Protein AF-A0A2D4S3I6-F1 (afdb_monomer_lite)

Radius of gyration: 24.79 Å; chains: 1; bounding box: 48×35×71 Å

Structure (mmCIF, N/CA/C/O backbone):
data_AF-A0A2D4S3I6-F1
#
_entry.id   AF-A0A2D4S3I6-F1
#
loop_
_atom_site.group_PDB
_atom_site.id
_atom_site.type_symbol
_atom_site.label_atom_id
_atom_site.label_alt_id
_atom_site.label_comp_id
_atom_site.label_asym_id
_atom_site.label_entity_id
_atom_site.label_seq_id
_atom_site.pdbx_PDB_ins_code
_atom_site.Cartn_x
_atom_site.Cartn_y
_atom_site.Cartn_z
_atom_site.occupancy
_atom_site.B_iso_or_equiv
_atom_site.auth_seq_id
_atom_site.auth_comp_id
_atom_site.auth_asym_id
_atom_site.auth_atom_id
_atom_site.pdbx_PDB_model_num
ATOM 1 N N . ALA A 1 1 ? -24.186 20.552 -1.438 1.00 76.75 1 ALA A N 1
ATOM 2 C CA . ALA A 1 1 ? -22.934 20.770 -2.197 1.00 76.75 1 ALA A CA 1
ATOM 3 C C . ALA A 1 1 ? -22.170 19.449 -2.256 1.00 76.75 1 ALA A C 1
ATOM 5 O O . ALA A 1 1 ? -22.309 18.673 -1.321 1.00 76.75 1 ALA A O 1
ATOM 6 N N . LYS A 1 2 ? -21.424 19.166 -3.331 1.00 90.38 2 LYS A N 1
ATOM 7 C CA . LYS A 1 2 ? -20.573 17.964 -3.426 1.00 90.38 2 LYS A CA 1
ATOM 8 C C . LYS A 1 2 ? -19.279 18.189 -2.636 1.00 90.38 2 LYS A C 1
ATOM 10 O O . LYS A 1 2 ? -18.708 19.272 -2.751 1.00 90.38 2 LYS A O 1
ATOM 15 N N . LEU A 1 3 ? -18.839 17.205 -1.850 1.00 96.69 3 LEU A N 1
ATOM 16 C CA . LEU A 1 3 ? -17.644 17.317 -1.003 1.00 96.69 3 LEU A CA 1
ATOM 17 C C . LEU A 1 3 ? -16.430 16.608 -1.616 1.00 96.69 3 LEU A C 1
ATOM 19 O O . LEU A 1 3 ? -16.566 15.595 -2.299 1.00 96.69 3 LEU A O 1
ATOM 23 N N . VAL A 1 4 ? -15.238 17.123 -1.327 1.00 97.81 4 VAL A N 1
ATOM 24 C CA . VAL A 1 4 ? -13.965 16.421 -1.538 1.00 97.81 4 VAL A CA 1
ATOM 25 C C . VAL A 1 4 ? -13.431 16.041 -0.163 1.00 97.81 4 VAL A C 1
ATOM 27 O O . VAL A 1 4 ? -13.363 16.902 0.714 1.00 97.81 4 VAL A O 1
ATOM 30 N N . TYR A 1 5 ? -13.066 14.775 0.035 1.00 98.38 5 TYR A N 1
ATOM 31 C CA . TYR A 1 5 ? -12.600 14.275 1.326 1.00 98.38 5 TYR A CA 1
ATOM 32 C C . TYR A 1 5 ? -11.173 13.729 1.239 1.00 98.38 5 TYR A C 1
ATOM 34 O O . TYR A 1 5 ? -10.866 12.839 0.439 1.00 98.38 5 TYR A O 1
ATOM 42 N N . ASN A 1 6 ? -10.302 14.256 2.101 1.00 98.31 6 ASN A N 1
ATOM 43 C CA . ASN A 1 6 ? -8.964 13.724 2.314 1.00 98.31 6 ASN A CA 1
ATOM 44 C C . ASN A 1 6 ? -9.027 12.546 3.295 1.00 98.31 6 ASN A C 1
ATOM 46 O O . ASN A 1 6 ? -9.176 12.741 4.502 1.00 98.31 6 ASN A O 1
ATOM 50 N N . ASN A 1 7 ? -8.847 11.333 2.779 1.00 98.12 7 ASN A N 1
ATOM 51 C CA . ASN A 1 7 ? -8.620 10.126 3.567 1.00 98.12 7 ASN A CA 1
ATOM 52 C C . ASN A 1 7 ? -7.174 10.177 4.098 1.00 98.12 7 ASN A C 1
ATOM 54 O O . ASN A 1 7 ? -6.268 9.552 3.551 1.00 98.12 7 ASN A O 1
ATOM 58 N N . SER A 1 8 ? -6.953 11.006 5.118 1.00 97.69 8 SER A N 1
ATOM 59 C CA . SER A 1 8 ? -5.613 11.421 5.531 1.00 97.69 8 SER A CA 1
ATOM 60 C C . SER A 1 8 ? -4.739 10.240 5.978 1.00 97.69 8 SER A C 1
ATOM 62 O O . SER A 1 8 ? -5.168 9.465 6.839 1.00 97.69 8 SER A O 1
ATOM 64 N N . PRO A 1 9 ? -3.487 10.128 5.489 1.00 96.62 9 PRO A N 1
ATOM 65 C CA . PRO A 1 9 ? -2.534 9.142 5.998 1.00 96.62 9 PRO A CA 1
ATOM 66 C C . PRO A 1 9 ? -2.051 9.471 7.422 1.00 96.62 9 PRO A C 1
ATOM 68 O O . PRO A 1 9 ? -1.456 8.626 8.077 1.00 96.62 9 PRO A O 1
ATOM 71 N N . SER A 1 10 ? -2.320 10.682 7.929 1.00 96.69 10 SER A N 1
ATOM 72 C CA . SER A 1 10 ? -2.009 11.067 9.314 1.00 96.69 10 SER A CA 1
ATOM 73 C C . SER A 1 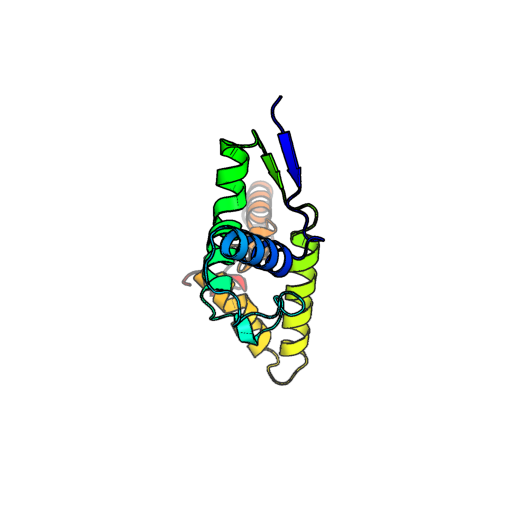10 ? -3.023 10.534 10.332 1.00 96.69 10 SER A C 1
ATOM 75 O O . SER A 1 10 ? -2.801 10.664 11.534 1.00 96.69 10 SER A O 1
ATOM 77 N N . PHE A 1 11 ? -4.141 9.956 9.884 1.00 97.75 11 PHE A N 1
ATOM 78 C CA . PHE A 1 11 ? -5.060 9.260 10.777 1.00 97.75 11 PHE A CA 1
ATOM 79 C C . PHE A 1 11 ? -4.553 7.849 11.062 1.00 97.75 11 PHE A C 1
ATOM 81 O O . PHE A 1 11 ? -4.186 7.112 10.150 1.00 97.75 11 PHE A O 1
ATOM 88 N N . ASN A 1 12 ? -4.607 7.432 12.328 1.00 97.44 12 ASN A N 1
ATOM 89 C CA . ASN A 1 12 ? -4.475 6.018 12.662 1.00 97.44 12 ASN A CA 1
ATOM 90 C C . ASN A 1 12 ? -5.804 5.312 12.346 1.00 97.44 12 ASN A C 1
ATOM 92 O O . ASN A 1 12 ? -6.713 5.299 13.177 1.00 97.44 12 ASN A O 1
ATOM 96 N N . TRP A 1 13 ? -5.944 4.795 11.125 1.00 98.19 13 TRP A N 1
ATOM 97 C CA . TRP A 1 13 ? -7.186 4.190 10.633 1.00 98.19 13 TRP A CA 1
ATOM 98 C C . TRP A 1 13 ? -7.637 3.008 11.493 1.00 98.19 13 TRP A C 1
ATOM 100 O O . TRP A 1 13 ? -8.769 3.011 11.972 1.00 98.19 13 TRP A O 1
ATOM 110 N N . THR A 1 14 ? -6.744 2.056 11.770 1.00 97.94 14 THR A N 1
ATOM 111 C CA . THR A 1 14 ? -7.046 0.877 12.593 1.00 97.94 14 THR A CA 1
ATOM 112 C C . THR A 1 14 ? -7.550 1.270 13.978 1.00 97.94 14 THR A C 1
ATOM 114 O O . THR A 1 14 ? -8.628 0.837 14.381 1.00 97.94 14 THR A O 1
ATOM 117 N N . LEU A 1 15 ? -6.835 2.144 14.694 1.00 98.19 15 LEU A N 1
ATOM 118 C CA . LEU A 1 15 ? -7.249 2.566 16.034 1.00 98.19 15 LEU A CA 1
ATOM 119 C C . LEU A 1 15 ? -8.595 3.295 16.012 1.00 98.19 15 LEU A C 1
ATOM 121 O O . LEU A 1 15 ? -9.463 2.986 16.825 1.00 98.19 15 LEU A O 1
ATOM 125 N N . ASN A 1 16 ? -8.784 4.234 15.079 1.00 98.19 16 ASN A N 1
ATOM 126 C CA . ASN A 1 16 ? -10.029 4.996 14.978 1.00 98.19 16 ASN A CA 1
ATOM 127 C C . ASN A 1 16 ? -11.230 4.078 14.710 1.00 98.19 16 ASN A C 1
ATOM 129 O O . ASN A 1 16 ? -12.258 4.210 15.370 1.00 98.19 16 ASN A O 1
ATOM 133 N N . PHE A 1 17 ? -11.112 3.135 13.774 1.00 98.50 17 PHE A N 1
ATOM 134 C CA . PHE A 1 17 ? -12.216 2.237 13.431 1.00 98.50 17 PHE A CA 1
ATOM 135 C C . PHE A 1 17 ? -12.452 1.151 14.482 1.00 98.50 17 PHE A C 1
ATOM 137 O O . PHE A 1 17 ? -13.610 0.820 14.749 1.00 98.50 17 PHE A O 1
ATOM 144 N N . ARG A 1 18 ? -11.404 0.642 15.144 1.00 98.62 18 ARG A N 1
ATOM 145 C CA . ARG A 1 18 ? -11.566 -0.269 16.288 1.00 98.62 18 ARG A CA 1
ATOM 146 C C . ARG A 1 18 ? -12.240 0.436 17.465 1.00 98.62 18 ARG A C 1
ATOM 148 O O . ARG A 1 18 ? -13.166 -0.129 18.033 1.00 98.62 18 ARG A O 1
ATOM 155 N N . GLN A 1 19 ? -11.866 1.680 17.781 1.00 98.50 19 GLN A N 1
ATOM 156 C CA . GLN A 1 19 ? -12.541 2.479 18.816 1.00 98.50 19 GLN A CA 1
ATOM 157 C C . GLN A 1 19 ? -14.007 2.747 18.468 1.00 98.50 19 GLN A C 1
ATOM 159 O O . GLN A 1 19 ? -14.877 2.490 19.291 1.00 98.50 19 GLN A O 1
ATOM 164 N N . GLN A 1 20 ? -14.304 3.178 17.238 1.00 98.19 20 GLN A N 1
ATOM 165 C CA . GLN A 1 20 ? -15.689 3.382 16.800 1.00 98.19 20 GLN A CA 1
ATOM 166 C C . GLN A 1 20 ? -16.513 2.094 16.872 1.00 98.19 20 GLN A C 1
ATOM 168 O O . GLN A 1 20 ? -17.690 2.140 17.217 1.00 98.19 20 GLN A O 1
ATOM 173 N N . THR A 1 21 ? -15.924 0.949 16.528 1.00 98.38 21 THR A N 1
ATOM 174 C CA . THR A 1 21 ? -16.606 -0.351 16.587 1.00 98.38 21 THR A CA 1
ATOM 175 C C . THR A 1 21 ? -16.833 -0.785 18.028 1.00 98.38 21 THR A C 1
ATOM 177 O O . THR A 1 21 ? -17.949 -1.168 18.357 1.00 98.38 21 THR A O 1
ATOM 180 N N . PHE A 1 22 ? -15.832 -0.627 18.899 1.00 98.50 22 PHE A N 1
ATOM 181 C CA . PHE A 1 22 ? -15.956 -0.881 20.334 1.00 98.50 22 PHE A CA 1
ATOM 182 C C . PHE A 1 22 ? -17.086 -0.042 20.938 1.00 98.50 22 PHE A C 1
ATOM 184 O O . PHE A 1 22 ? -17.962 -0.580 21.608 1.00 98.50 22 PHE A O 1
ATOM 191 N N . ASP A 1 23 ? -17.102 1.263 20.652 1.00 98.38 23 ASP A N 1
ATOM 192 C CA . ASP A 1 23 ? -18.101 2.189 21.189 1.00 98.38 23 ASP A CA 1
ATOM 193 C C . ASP A 1 23 ? -19.510 1.870 20.654 1.00 98.38 23 ASP A C 1
ATOM 195 O O . ASP A 1 23 ? -20.483 1.936 21.403 1.00 98.38 23 ASP A O 1
ATOM 199 N N . THR A 1 24 ? -19.622 1.468 19.380 1.00 98.25 24 THR A N 1
ATOM 200 C CA . THR A 1 24 ? -20.897 1.037 18.774 1.00 98.25 24 THR A CA 1
ATOM 201 C C . THR A 1 24 ? -21.416 -0.233 19.450 1.00 98.25 24 THR A C 1
ATOM 203 O O . THR A 1 24 ? -22.555 -0.267 19.899 1.00 98.25 24 THR A O 1
ATOM 206 N N . TRP A 1 25 ? -20.567 -1.251 19.599 1.00 98.19 25 TRP A N 1
ATOM 207 C CA . TRP A 1 25 ? -20.919 -2.513 20.253 1.00 98.19 25 TRP A CA 1
ATOM 208 C C . TRP A 1 25 ? -21.312 -2.327 21.716 1.00 98.19 25 TRP A C 1
ATOM 210 O O . TRP A 1 25 ? -22.308 -2.898 22.156 1.00 98.19 25 TRP A O 1
ATOM 220 N N . ALA A 1 26 ? -20.575 -1.493 22.453 1.00 97.81 26 ALA A N 1
ATOM 221 C CA . ALA A 1 26 ? -20.911 -1.151 23.829 1.00 97.81 26 ALA A CA 1
ATOM 222 C C . ALA A 1 26 ? -22.288 -0.469 23.922 1.00 97.81 26 ALA A C 1
ATOM 224 O O . ALA A 1 26 ? -23.084 -0.811 24.795 1.00 97.81 26 ALA A O 1
ATOM 225 N N . ALA A 1 27 ? -22.597 0.457 23.005 1.00 98.06 27 ALA A N 1
ATOM 226 C CA . ALA A 1 27 ? -23.898 1.124 22.946 1.00 98.06 27 ALA A CA 1
ATOM 227 C C . ALA A 1 27 ? -25.046 0.173 22.552 1.00 98.06 27 ALA A C 1
ATOM 229 O O . ALA A 1 27 ? -26.167 0.332 23.029 1.00 98.06 27 ALA A O 1
ATOM 230 N N . GLU A 1 28 ? -24.764 -0.831 21.721 1.00 97.50 28 GLU A N 1
ATOM 231 C CA . GLU A 1 28 ? -25.699 -1.895 21.324 1.00 97.50 28 GLU A CA 1
ATOM 232 C C . GLU A 1 28 ? -25.847 -3.004 22.386 1.00 97.50 28 GLU A C 1
ATOM 234 O O . GLU A 1 28 ? -26.661 -3.913 22.223 1.00 97.50 28 GLU A O 1
ATOM 239 N N . GLY A 1 29 ? -25.085 -2.941 23.484 1.00 97.00 29 GLY A N 1
ATOM 240 C CA . GLY A 1 29 ? -25.125 -3.920 24.573 1.00 97.00 29 GLY A CA 1
ATOM 241 C C . GLY A 1 29 ? -24.389 -5.232 24.282 1.00 97.00 29 GLY A C 1
ATOM 242 O O . GLY A 1 29 ? -24.591 -6.215 24.996 1.00 97.00 29 GLY A O 1
ATOM 243 N N . LYS A 1 30 ? -23.538 -5.274 23.252 1.00 97.31 30 LYS A N 1
ATOM 244 C CA . LYS A 1 30 ? -22.662 -6.420 22.984 1.00 97.31 30 LYS A CA 1
ATOM 245 C C . 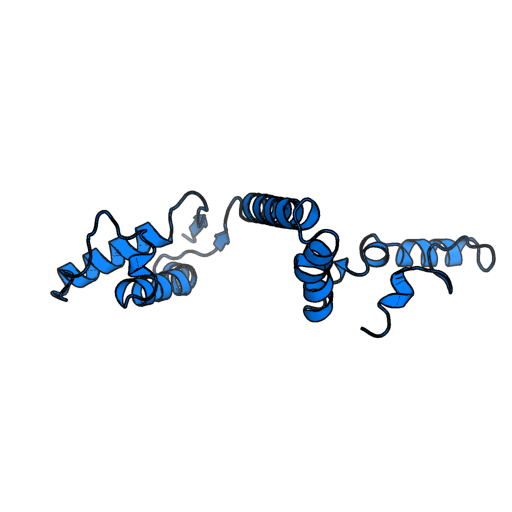LYS A 1 30 ? -21.539 -6.475 24.028 1.00 97.31 30 LYS A C 1
ATOM 247 O O . LYS A 1 30 ? -21.027 -5.440 24.453 1.00 97.31 30 LYS A O 1
ATOM 252 N N . ASP A 1 31 ? -21.145 -7.682 24.437 1.00 95.94 31 ASP A N 1
ATOM 253 C CA . ASP A 1 31 ? -20.047 -7.859 25.391 1.00 95.94 31 ASP A CA 1
ATOM 254 C C . ASP A 1 31 ? -18.709 -7.433 24.769 1.00 95.94 31 ASP A C 1
ATOM 256 O O . ASP A 1 31 ? -18.245 -8.003 23.779 1.00 95.94 31 ASP A O 1
ATOM 260 N N . VAL A 1 32 ? -18.097 -6.412 25.365 1.00 97.12 32 VAL A N 1
ATOM 261 C CA . VAL A 1 32 ? -16.788 -5.874 24.978 1.00 97.12 32 VAL A CA 1
ATOM 262 C C . VAL A 1 32 ? -15.735 -6.056 26.074 1.00 97.12 32 VAL A C 1
ATOM 264 O O . VAL A 1 32 ? -14.640 -5.513 25.964 1.00 97.12 32 VAL A O 1
ATOM 267 N N . SER A 1 33 ? -16.039 -6.819 27.128 1.00 97.00 33 SER A N 1
ATOM 268 C CA . SER A 1 33 ? -15.160 -7.007 28.293 1.00 97.00 33 SER A CA 1
ATOM 269 C C . SER A 1 33 ? -13.813 -7.657 27.956 1.00 97.00 33 SER A C 1
ATOM 271 O O . SER A 1 33 ? -12.831 -7.436 28.662 1.00 97.00 33 SER A O 1
ATOM 273 N N . ALA A 1 34 ? -13.749 -8.402 26.850 1.00 96.69 34 ALA A N 1
ATOM 274 C CA . ALA A 1 34 ? -12.524 -8.989 26.313 1.00 96.69 34 ALA A CA 1
ATOM 275 C C . ALA A 1 34 ? -11.559 -7.963 25.683 1.00 96.69 34 ALA A C 1
ATOM 277 O O . ALA A 1 34 ? -10.431 -8.325 25.357 1.00 96.69 34 ALA A O 1
ATOM 278 N N . TYR A 1 35 ? -11.982 -6.708 25.495 1.00 97.50 35 TYR A N 1
ATOM 279 C CA . TYR A 1 35 ? -11.198 -5.677 24.819 1.00 97.50 35 TYR A CA 1
ATOM 280 C C . TYR A 1 35 ? -10.856 -4.521 25.765 1.00 97.50 35 TYR A C 1
ATOM 282 O O . TYR A 1 35 ? -11.729 -3.884 26.353 1.00 97.50 35 TYR A O 1
ATOM 290 N N . ASP A 1 36 ? -9.572 -4.174 25.848 1.00 97.44 36 ASP A N 1
ATOM 291 C CA . ASP A 1 36 ? -9.126 -2.934 26.488 1.00 97.44 36 ASP A CA 1
ATOM 292 C C . ASP A 1 36 ? -9.156 -1.790 25.465 1.00 97.44 36 ASP A C 1
ATOM 294 O O . ASP A 1 36 ? -8.326 -1.722 24.551 1.00 97.44 36 ASP A O 1
ATOM 298 N N . ARG A 1 37 ? -10.097 -0.851 25.640 1.00 96.62 37 ARG A N 1
ATOM 299 C CA . ARG A 1 37 ? -10.287 0.307 24.748 1.00 96.62 37 ARG A CA 1
ATOM 300 C C . ARG A 1 37 ? -9.003 1.125 24.539 1.00 96.62 37 ARG A C 1
ATOM 302 O O . ARG A 1 37 ? -8.818 1.714 23.473 1.00 96.62 37 ARG A O 1
ATOM 309 N N . SER A 1 38 ? -8.109 1.172 25.531 1.00 96.69 38 SER A N 1
ATOM 310 C CA . SER A 1 38 ? -6.840 1.911 25.448 1.00 96.69 38 SER A CA 1
ATOM 311 C C . SER A 1 38 ? -5.758 1.187 24.637 1.00 96.69 38 SER A C 1
ATOM 313 O O . SER A 1 38 ? -4.803 1.820 24.189 1.00 96.69 38 SER A O 1
ATOM 315 N N . LYS A 1 39 ? -5.929 -0.119 24.393 1.00 97.19 39 LYS A N 1
ATOM 316 C CA . LYS A 1 39 ? -4.956 -0.994 23.721 1.00 97.19 39 LYS A CA 1
ATOM 317 C C . LYS A 1 39 ? -5.449 -1.546 22.389 1.00 97.19 39 LYS A C 1
ATOM 319 O O . LYS A 1 39 ? -4.849 -2.467 21.851 1.00 97.19 39 LYS A O 1
ATOM 324 N N . LEU A 1 40 ? -6.492 -0.967 21.798 1.00 97.69 40 LEU A N 1
ATOM 325 C CA . LEU A 1 40 ? -7.091 -1.491 20.564 1.00 97.69 40 LEU A CA 1
ATOM 326 C C . LEU A 1 40 ? -6.153 -1.510 19.344 1.00 97.69 40 LEU A C 1
ATOM 328 O O . LEU A 1 40 ? -6.475 -2.162 18.361 1.00 97.69 40 LEU A O 1
ATOM 332 N N . MET A 1 41 ? -4.993 -0.849 19.380 1.00 97.25 41 MET A N 1
ATOM 333 C CA . MET A 1 41 ? -3.964 -0.964 18.330 1.00 97.25 41 MET A CA 1
ATOM 334 C C . MET A 1 41 ? -3.066 -2.209 18.487 1.00 97.25 41 MET A C 1
ATOM 336 O O . MET A 1 41 ? -2.217 -2.465 17.641 1.00 97.25 41 MET A O 1
ATOM 340 N N . SER A 1 42 ? -3.206 -2.955 19.583 1.00 97.06 42 SER A N 1
ATOM 341 C CA . SER A 1 42 ? -2.373 -4.116 19.894 1.00 97.06 42 SER A CA 1
ATOM 342 C C . SER A 1 42 ? -2.551 -5.237 18.869 1.00 97.06 42 SER A C 1
ATOM 344 O O . SER A 1 42 ? -3.668 -5.503 18.417 1.00 97.06 42 SER A O 1
ATOM 346 N N . VAL A 1 43 ? -1.442 -5.920 18.568 1.00 96.88 43 VAL A N 1
ATOM 347 C CA . VAL A 1 43 ? -1.388 -7.109 17.698 1.00 96.88 43 VAL A CA 1
ATOM 348 C C . VAL A 1 43 ? -2.245 -8.256 18.240 1.00 96.88 43 VAL A C 1
ATOM 350 O O . VAL A 1 43 ? -2.752 -9.071 17.480 1.00 96.88 43 VAL A O 1
ATOM 353 N N . GLU A 1 44 ? -2.471 -8.297 19.558 1.00 97.00 44 GLU A N 1
ATOM 354 C CA . GLU A 1 44 ? -3.293 -9.329 20.206 1.00 97.00 44 GLU A CA 1
ATOM 355 C C . GLU A 1 44 ? -4.746 -9.347 19.701 1.00 97.00 44 GLU A C 1
ATOM 357 O O . GLU A 1 44 ? -5.433 -10.356 19.837 1.00 97.00 44 GLU A O 1
ATOM 362 N N . TYR A 1 45 ? -5.208 -8.241 19.106 1.00 97.44 45 TYR A N 1
ATOM 363 C CA . TYR A 1 45 ? -6.558 -8.109 18.573 1.00 97.44 45 TYR A CA 1
ATOM 364 C C . TYR A 1 45 ? -6.645 -8.294 17.057 1.00 97.44 45 TYR A C 1
ATOM 366 O O . TYR A 1 45 ? -7.755 -8.200 16.540 1.00 97.44 45 TYR A O 1
ATOM 374 N N . ASP A 1 46 ? -5.551 -8.543 16.333 1.00 96.88 46 ASP A N 1
ATOM 375 C CA . ASP A 1 46 ? -5.568 -8.563 14.861 1.00 96.88 46 ASP A CA 1
ATOM 376 C C . ASP A 1 46 ? -6.544 -9.599 14.285 1.00 96.88 46 ASP A C 1
ATOM 378 O O . ASP A 1 46 ? -7.316 -9.264 13.384 1.00 96.88 46 ASP A O 1
ATOM 382 N N . ASP A 1 47 ? -6.620 -10.778 14.906 1.00 97.12 47 ASP A N 1
ATOM 383 C CA . ASP A 1 47 ? -7.531 -11.867 14.524 1.00 97.12 47 ASP A CA 1
ATOM 384 C C . ASP A 1 47 ? -8.879 -11.843 15.276 1.00 97.12 47 ASP A C 1
ATOM 386 O O . ASP A 1 47 ? -9.664 -12.791 15.216 1.00 97.12 47 ASP A O 1
ATOM 390 N N . SER A 1 48 ? -9.164 -10.774 16.026 1.00 98.00 48 SER A N 1
ATOM 391 C CA . SER A 1 48 ? -10.397 -10.670 16.812 1.00 98.00 48 SER A CA 1
ATOM 392 C C . SER A 1 48 ? -11.619 -10.304 15.966 1.00 98.00 48 SER A C 1
ATOM 394 O O . SER A 1 48 ? -11.524 -9.659 14.919 1.00 98.00 48 SER A O 1
ATOM 396 N N . GLU A 1 49 ? -12.809 -10.630 16.478 1.00 98.06 49 GLU A N 1
ATOM 397 C CA . GLU A 1 49 ? -14.075 -10.235 15.850 1.00 98.06 49 GLU A CA 1
ATOM 398 C C . GLU A 1 49 ? -14.201 -8.705 15.739 1.00 98.06 49 GLU A C 1
ATOM 400 O O . GLU A 1 49 ? -14.702 -8.189 14.739 1.00 98.06 49 GLU A O 1
ATOM 405 N N . LEU A 1 50 ? -13.717 -7.967 16.748 1.00 98.31 50 LEU A N 1
ATOM 406 C CA . LEU A 1 50 ? -13.703 -6.503 16.735 1.00 98.31 50 LEU A CA 1
ATOM 407 C C . LEU A 1 50 ? -12.858 -5.964 15.575 1.00 98.31 50 LEU A C 1
ATOM 409 O O . LEU A 1 50 ? -13.269 -5.015 14.907 1.00 98.31 50 LEU A O 1
ATOM 413 N N . SER A 1 51 ? -11.693 -6.569 15.332 1.00 98.12 51 SER A N 1
ATOM 414 C CA . SER A 1 51 ? -10.804 -6.196 14.229 1.00 98.12 51 SER A CA 1
ATOM 415 C C . SER A 1 51 ? -11.459 -6.467 12.878 1.00 98.12 51 SER A C 1
ATOM 417 O O . SER A 1 51 ? -11.563 -5.552 12.065 1.00 98.12 51 SER A O 1
ATOM 419 N N . ALA A 1 52 ? -12.033 -7.658 12.681 1.00 98.50 52 ALA A N 1
ATOM 420 C CA . ALA A 1 52 ? -12.750 -7.992 11.450 1.00 98.50 52 ALA A CA 1
ATOM 421 C C . ALA A 1 52 ? -13.925 -7.031 11.169 1.00 98.50 52 ALA A C 1
ATOM 423 O O . ALA A 1 52 ? -14.127 -6.599 10.031 1.00 98.50 52 ALA A O 1
ATOM 424 N N . ALA A 1 53 ? -14.685 -6.654 12.202 1.00 98.25 53 ALA A N 1
ATOM 425 C CA . ALA A 1 53 ? -15.780 -5.695 12.079 1.00 98.25 53 ALA A CA 1
ATOM 426 C C . ALA A 1 53 ? -15.289 -4.265 11.785 1.00 98.25 53 ALA A C 1
ATOM 428 O O . ALA A 1 53 ? -15.885 -3.562 10.965 1.00 98.25 53 ALA A O 1
ATOM 429 N N . ALA A 1 54 ? -14.188 -3.835 12.407 1.00 98.56 54 ALA A N 1
ATOM 430 C CA . ALA A 1 54 ? -13.560 -2.549 12.120 1.00 98.56 54 ALA A CA 1
ATOM 431 C C . ALA A 1 54 ? -13.038 -2.485 10.674 1.00 98.56 54 ALA A C 1
ATOM 433 O O . ALA A 1 54 ? -13.317 -1.515 9.967 1.00 98.56 54 ALA A O 1
ATOM 434 N N . ASP A 1 55 ? -12.365 -3.533 10.201 1.00 98.56 55 ASP A N 1
ATOM 435 C CA . ASP A 1 55 ? -11.827 -3.617 8.840 1.00 98.56 55 ASP A CA 1
ATOM 436 C C . ASP A 1 55 ? -12.933 -3.650 7.781 1.00 98.56 55 ASP A C 1
ATOM 438 O O . ASP A 1 55 ? -12.805 -3.019 6.728 1.00 98.56 55 ASP A O 1
ATOM 442 N N . ALA A 1 56 ? -14.064 -4.305 8.068 1.00 98.56 56 ALA A N 1
ATOM 443 C CA . ALA A 1 56 ? -15.238 -4.262 7.199 1.00 98.56 56 ALA A CA 1
ATOM 444 C C . ALA A 1 56 ? -15.743 -2.822 6.989 1.00 98.56 56 ALA A C 1
ATOM 446 O O . ALA A 1 56 ? -16.100 -2.459 5.868 1.00 98.56 56 ALA A O 1
ATOM 447 N N . ARG A 1 57 ? -15.701 -1.983 8.034 1.00 98.31 57 ARG A N 1
ATOM 448 C CA . ARG A 1 57 ? -16.064 -0.557 7.958 1.00 98.31 57 ARG A CA 1
ATOM 449 C C . ARG A 1 57 ? -15.002 0.281 7.245 1.00 98.31 57 ARG A C 1
ATOM 451 O O . ARG A 1 57 ? -15.355 1.165 6.468 1.00 98.31 57 ARG A O 1
ATOM 458 N N . VAL A 1 58 ? -13.710 0.014 7.466 1.00 98.38 58 VAL A N 1
ATOM 459 C CA . VAL A 1 58 ? -12.621 0.677 6.717 1.00 98.38 58 VAL A CA 1
ATOM 460 C C . VAL A 1 58 ? -12.779 0.406 5.219 1.00 98.38 58 VAL A C 1
ATOM 462 O O . VAL A 1 58 ? -12.700 1.329 4.409 1.00 98.38 58 VAL A O 1
ATOM 465 N N . LYS A 1 59 ? -13.072 -0.848 4.851 1.00 98.56 59 LYS A N 1
ATOM 466 C CA . LYS A 1 59 ? -13.265 -1.288 3.465 1.00 98.56 59 LYS A CA 1
ATOM 467 C C . LYS A 1 59 ? -14.397 -0.541 2.756 1.00 98.56 59 LYS A C 1
ATOM 469 O O . LYS A 1 59 ? -14.262 -0.233 1.573 1.00 98.56 59 LYS A O 1
ATOM 474 N N . THR A 1 60 ? -15.505 -0.258 3.442 1.00 98.44 60 THR A N 1
ATOM 475 C CA . THR A 1 60 ? -16.668 0.417 2.842 1.00 98.44 60 THR A CA 1
ATOM 476 C C . THR A 1 60 ? -16.653 1.933 3.016 1.00 98.44 60 THR A C 1
ATOM 478 O O . THR A 1 60 ? -17.451 2.602 2.364 1.00 98.44 60 THR A O 1
ATOM 481 N N . PHE A 1 61 ? -15.727 2.500 3.803 1.00 98.62 61 PHE A N 1
ATOM 482 C CA . PHE A 1 61 ? -15.700 3.922 4.173 1.00 98.62 61 PHE A CA 1
ATOM 483 C C . PHE A 1 61 ? -15.943 4.880 3.000 1.00 98.62 61 PHE A C 1
ATOM 485 O O . PHE A 1 61 ? -16.776 5.780 3.098 1.00 98.62 61 PHE A O 1
ATOM 492 N N . GLN A 1 62 ? -15.244 4.687 1.879 1.00 98.50 62 GLN A N 1
ATOM 493 C CA . GLN A 1 62 ? -15.390 5.549 0.701 1.00 98.50 62 GLN A CA 1
ATOM 494 C C . GLN A 1 62 ? -16.778 5.411 0.060 1.00 98.50 62 GLN A C 1
ATOM 496 O O . GLN A 1 62 ? -17.419 6.409 -0.253 1.00 98.50 62 GLN A O 1
ATOM 501 N N . ALA A 1 63 ? -17.274 4.181 -0.094 1.00 98.50 63 ALA A N 1
ATOM 502 C CA . ALA A 1 63 ? -18.594 3.929 -0.669 1.00 98.50 63 ALA A CA 1
ATOM 503 C C . ALA A 1 63 ? -19.718 4.483 0.224 1.00 98.50 63 ALA A C 1
ATOM 505 O O . ALA A 1 63 ? -20.657 5.107 -0.272 1.00 98.50 63 ALA A O 1
ATOM 506 N N . ASP A 1 64 ? -19.600 4.303 1.539 1.00 98.38 64 ASP A N 1
ATOM 507 C CA . ASP A 1 64 ? -20.585 4.776 2.507 1.00 98.38 64 ASP A CA 1
ATOM 508 C C . ASP A 1 64 ? -20.600 6.298 2.605 1.00 98.38 64 ASP A C 1
ATOM 510 O O . ASP A 1 64 ? -21.663 6.906 2.540 1.00 98.38 64 ASP A O 1
ATOM 514 N N . THR A 1 65 ? -19.441 6.948 2.687 1.00 97.81 65 THR A N 1
ATOM 515 C CA . THR A 1 65 ? -19.383 8.418 2.754 1.00 97.81 65 THR A CA 1
ATOM 516 C C . THR A 1 65 ? -19.743 9.086 1.425 1.00 97.81 65 THR A C 1
ATOM 518 O O . THR A 1 65 ? -20.313 10.180 1.429 1.00 97.81 65 THR A O 1
ATOM 521 N N . ALA A 1 66 ? -19.517 8.426 0.288 1.00 98.00 66 ALA A N 1
ATOM 522 C CA . ALA A 1 66 ? -20.041 8.897 -0.989 1.00 98.00 66 ALA A CA 1
ATOM 523 C C . ALA A 1 66 ? -21.576 8.884 -1.018 1.00 98.00 66 ALA A C 1
ATOM 525 O O . ALA A 1 66 ? -22.198 9.859 -1.444 1.00 98.00 66 ALA A O 1
ATOM 526 N N . ARG A 1 67 ? -22.183 7.800 -0.523 1.00 97.88 67 ARG A N 1
ATOM 527 C CA . ARG A 1 67 ? -23.635 7.587 -0.504 1.00 97.88 67 ARG A CA 1
ATOM 528 C C . ARG A 1 67 ? -24.357 8.433 0.549 1.00 97.88 67 ARG A C 1
ATOM 530 O O . ARG A 1 67 ? -25.375 9.036 0.236 1.00 97.88 67 ARG A O 1
ATOM 537 N N . GLU A 1 68 ? -23.820 8.496 1.764 1.00 97.75 68 GLU A N 1
ATOM 538 C CA . GLU A 1 68 ? -24.503 9.054 2.942 1.00 97.75 68 GLU A CA 1
ATOM 539 C C . GLU A 1 68 ? -24.044 10.473 3.293 1.00 97.75 68 GLU A C 1
ATOM 541 O O . GLU A 1 68 ? -24.812 11.263 3.837 1.00 97.75 68 GLU A O 1
ATOM 546 N N . ALA A 1 69 ? -22.795 10.825 2.974 1.00 96.69 69 ALA A N 1
ATOM 547 C CA . ALA A 1 69 ? -22.200 12.116 3.330 1.00 96.69 69 ALA A CA 1
ATOM 548 C C . ALA A 1 69 ? -21.945 13.025 2.114 1.00 96.69 69 ALA A C 1
ATOM 550 O O . ALA A 1 69 ? -21.354 14.094 2.260 1.00 96.69 69 ALA A O 1
ATOM 551 N N . ASN A 1 70 ? -22.412 12.643 0.916 1.00 96.69 70 ASN A N 1
ATOM 552 C CA . ASN A 1 70 ? -22.227 13.389 -0.337 1.00 96.69 70 ASN A CA 1
ATOM 553 C C . ASN A 1 70 ? -20.749 13.672 -0.685 1.00 96.69 70 ASN A C 1
ATOM 555 O O . ASN A 1 70 ? -20.428 14.705 -1.297 1.00 96.69 70 ASN A O 1
ATOM 559 N N . VAL A 1 71 ? -19.840 12.762 -0.313 1.00 98.31 71 VAL A N 1
ATOM 560 C CA . VAL A 1 71 ? -18.442 12.828 -0.752 1.00 98.31 71 VAL A CA 1
ATOM 561 C C . VAL A 1 71 ? -18.350 12.418 -2.219 1.00 98.31 71 VAL A C 1
ATOM 563 O O . VAL A 1 71 ? -18.551 11.273 -2.598 1.00 98.31 71 VAL A O 1
ATOM 566 N N . PHE A 1 72 ? -18.046 13.383 -3.076 1.00 97.94 72 PHE A N 1
ATOM 567 C CA . PHE A 1 72 ? -17.909 13.167 -4.510 1.00 97.94 72 PHE A CA 1
ATOM 568 C C . PHE A 1 72 ? -16.520 12.653 -4.897 1.00 97.94 72 PHE A C 1
ATOM 570 O O . PHE A 1 72 ? -16.395 11.881 -5.843 1.00 97.94 72 PHE A O 1
ATOM 577 N N . HIS A 1 73 ? -15.473 13.094 -4.199 1.00 98.31 73 HIS A N 1
ATOM 578 C CA . HIS A 1 73 ? -14.100 12.737 -4.535 1.00 98.31 73 HIS A CA 1
ATOM 579 C C . HIS A 1 73 ? -13.309 12.354 -3.289 1.00 98.31 73 HIS A C 1
ATOM 581 O O . HIS A 1 73 ? -13.276 13.100 -2.308 1.00 98.31 73 HIS A O 1
ATOM 587 N N . HIS A 1 74 ? -12.645 11.205 -3.372 1.00 98.62 74 HIS A N 1
ATOM 588 C CA . HIS A 1 74 ? -11.747 10.683 -2.355 1.00 98.62 74 HIS A CA 1
ATOM 589 C C . HIS A 1 74 ? -10.313 10.782 -2.849 1.00 98.62 74 HIS A C 1
ATOM 591 O O . HIS A 1 74 ? -9.998 10.353 -3.955 1.00 98.62 74 HIS A O 1
ATOM 597 N N . LEU A 1 75 ? -9.440 11.289 -1.989 1.00 98.38 75 LEU A N 1
ATOM 598 C CA . LEU A 1 75 ? -7.999 11.248 -2.202 1.00 98.38 75 LEU A CA 1
ATOM 599 C C . LEU A 1 75 ? -7.293 10.842 -0.914 1.00 98.38 75 LEU A C 1
ATOM 601 O O . LEU A 1 75 ? -7.845 10.993 0.175 1.00 98.38 75 LEU A O 1
ATOM 605 N N . ILE A 1 76 ? -6.073 10.340 -1.041 1.00 98.44 76 ILE A N 1
ATOM 606 C CA . ILE A 1 76 ? -5.096 10.284 0.048 1.00 98.44 76 ILE A CA 1
ATOM 607 C C . ILE A 1 76 ? -4.048 11.323 -0.345 1.00 98.44 76 ILE A C 1
ATOM 609 O O . ILE A 1 76 ? -3.608 11.321 -1.494 1.00 98.44 76 ILE A O 1
ATOM 613 N N . THR A 1 77 ? -3.670 12.239 0.546 1.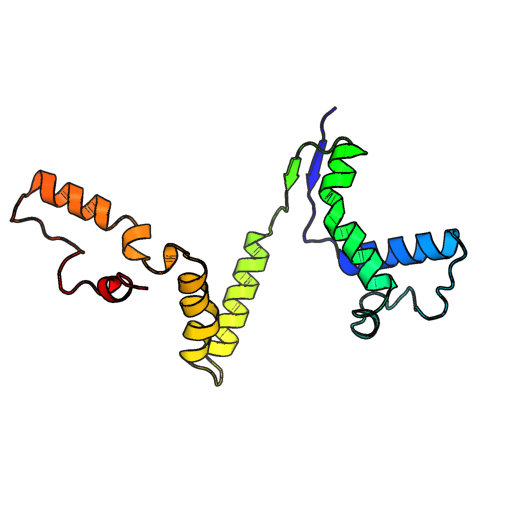00 97.75 77 THR A N 1
ATOM 614 C CA . THR A 1 77 ? -2.759 13.342 0.183 1.00 97.75 77 THR A CA 1
ATOM 615 C C . THR A 1 77 ? -1.352 12.874 -0.172 1.00 97.75 77 THR A C 1
ATOM 617 O O . THR A 1 77 ? -0.844 13.234 -1.228 1.00 97.75 77 THR A O 1
ATOM 620 N N . LEU A 1 78 ? -0.715 12.079 0.695 1.00 96.88 78 LEU A N 1
ATOM 621 C CA . LEU A 1 78 ? 0.689 11.664 0.550 1.00 96.88 78 LEU A CA 1
ATOM 622 C C . LEU A 1 78 ? 0.891 10.133 0.467 1.00 96.88 78 LEU A C 1
ATOM 624 O O . LEU A 1 78 ? 1.817 9.616 1.094 1.00 96.88 78 LEU A O 1
ATOM 628 N N . PRO A 1 79 ? 0.075 9.364 -0.286 1.00 97.81 79 PRO A N 1
ATOM 629 C CA . PRO A 1 79 ? 0.212 7.910 -0.334 1.00 97.81 79 PRO A CA 1
ATOM 630 C C . PRO A 1 79 ? 1.561 7.507 -0.935 1.00 97.81 79 PRO A C 1
ATOM 632 O O . PRO A 1 79 ? 2.238 6.634 -0.401 1.00 97.81 79 PRO A O 1
ATOM 635 N N . THR A 1 80 ? 2.001 8.203 -1.987 1.00 97.81 80 THR A N 1
ATOM 636 C CA . THR A 1 80 ? 3.253 7.910 -2.693 1.00 97.81 80 THR A CA 1
ATOM 637 C C . THR A 1 80 ? 4.497 8.244 -1.877 1.00 97.81 80 THR A C 1
ATOM 639 O O . THR A 1 80 ? 5.523 7.593 -2.058 1.00 97.81 80 THR A O 1
ATOM 642 N N . TYR A 1 81 ? 4.417 9.199 -0.942 1.00 97.81 81 TYR A N 1
ATOM 643 C CA . TYR A 1 81 ? 5.507 9.480 -0.003 1.00 97.81 81 TYR A CA 1
ATOM 644 C C . TYR A 1 81 ? 5.774 8.255 0.881 1.00 97.81 81 TYR A C 1
ATOM 646 O O . TYR A 1 81 ? 6.900 7.762 0.948 1.00 97.81 81 TYR A O 1
ATOM 654 N N . HIS A 1 82 ? 4.717 7.717 1.499 1.00 98.12 82 HIS A N 1
ATOM 655 C CA . HIS A 1 82 ? 4.820 6.558 2.383 1.00 98.12 82 HIS A CA 1
ATOM 656 C C . HIS A 1 82 ? 5.190 5.275 1.633 1.00 98.12 82 HIS A C 1
ATOM 658 O O . HIS A 1 82 ? 6.068 4.547 2.092 1.00 98.12 82 HIS A O 1
ATOM 664 N N . THR A 1 83 ? 4.579 4.998 0.474 1.00 97.88 83 THR A N 1
ATOM 665 C CA . THR A 1 83 ? 4.892 3.774 -0.283 1.00 97.88 83 THR A CA 1
ATOM 666 C C . THR A 1 83 ? 6.317 3.786 -0.825 1.00 97.88 83 THR A C 1
ATOM 668 O O . THR A 1 83 ? 6.983 2.756 -0.781 1.00 97.88 83 THR A O 1
ATOM 671 N N . THR A 1 84 ? 6.817 4.942 -1.277 1.00 98.19 84 THR A N 1
ATOM 672 C CA . THR A 1 84 ? 8.211 5.071 -1.729 1.00 98.19 84 THR A CA 1
ATOM 673 C C . THR A 1 84 ? 9.167 4.819 -0.569 1.00 98.19 84 THR A C 1
ATOM 675 O O . THR A 1 84 ? 10.021 3.943 -0.681 1.00 98.19 84 THR A O 1
ATOM 678 N N . ALA A 1 85 ? 8.984 5.508 0.564 1.00 98.31 85 ALA A N 1
ATOM 679 C CA . ALA A 1 85 ? 9.842 5.337 1.735 1.00 98.31 85 ALA A CA 1
ATOM 680 C C . ALA A 1 85 ? 9.871 3.879 2.227 1.00 98.31 85 ALA A C 1
ATOM 682 O O . ALA A 1 85 ? 10.951 3.325 2.418 1.00 98.31 85 ALA A O 1
ATOM 683 N N . LEU A 1 86 ? 8.703 3.236 2.353 1.00 98.19 86 LEU A N 1
ATOM 684 C CA . LEU A 1 86 ? 8.598 1.839 2.782 1.00 98.19 86 LEU A CA 1
ATOM 685 C C . LEU A 1 86 ? 9.263 0.875 1.789 1.00 98.19 86 LEU A C 1
ATOM 687 O O . LEU A 1 86 ? 9.984 -0.031 2.197 1.00 98.19 86 LEU A O 1
ATOM 691 N N . SER A 1 87 ? 9.028 1.060 0.486 1.00 97.44 87 SER A N 1
ATOM 692 C CA . SER A 1 87 ? 9.609 0.186 -0.540 1.00 97.44 87 SER A CA 1
ATOM 693 C C . SER A 1 87 ? 11.138 0.266 -0.576 1.00 97.44 87 SER A C 1
ATOM 695 O O . SER A 1 87 ? 11.799 -0.765 -0.688 1.00 97.44 87 SER A O 1
ATOM 697 N N . VAL A 1 88 ? 11.699 1.470 -0.421 1.00 98.06 88 VAL A N 1
ATOM 698 C CA . VAL A 1 88 ? 13.148 1.698 -0.398 1.00 98.06 88 VAL A CA 1
ATOM 699 C C . VAL A 1 88 ? 13.768 1.139 0.880 1.00 98.06 88 VAL A C 1
ATOM 701 O O . VAL A 1 88 ? 14.805 0.487 0.801 1.00 98.06 88 VAL A O 1
ATOM 704 N N . ASP A 1 89 ? 13.135 1.343 2.037 1.00 98.44 89 ASP A N 1
ATOM 705 C CA . ASP A 1 89 ? 13.602 0.803 3.320 1.00 98.44 89 ASP A CA 1
ATOM 706 C C . ASP A 1 89 ? 13.640 -0.734 3.314 1.00 98.44 89 ASP A C 1
ATOM 708 O O . ASP A 1 89 ? 14.672 -1.324 3.638 1.00 98.44 89 ASP A O 1
ATOM 712 N N . ASN A 1 90 ? 12.566 -1.390 2.861 1.00 98.12 90 ASN A N 1
ATOM 713 C CA . ASN A 1 90 ? 12.521 -2.851 2.753 1.00 98.12 90 ASN A CA 1
ATOM 714 C C . ASN A 1 90 ? 13.574 -3.385 1.772 1.00 98.12 90 ASN A C 1
ATOM 716 O O . ASN A 1 90 ? 14.308 -4.314 2.106 1.00 98.12 90 ASN A O 1
ATOM 720 N N . LEU A 1 91 ? 13.701 -2.769 0.590 1.00 98.12 91 LEU A N 1
ATOM 721 C CA . LEU A 1 91 ? 14.704 -3.180 -0.392 1.00 98.12 91 LEU A CA 1
ATOM 722 C C . LEU A 1 91 ? 16.126 -3.008 0.151 1.00 98.12 91 LEU A C 1
ATOM 724 O O . LEU A 1 91 ? 16.945 -3.907 -0.010 1.00 98.12 91 LEU A O 1
ATOM 728 N N . ALA A 1 92 ? 16.431 -1.883 0.801 1.00 98.25 92 ALA A N 1
ATOM 729 C CA . ALA A 1 92 ? 17.753 -1.636 1.366 1.00 98.25 92 ALA A CA 1
ATOM 730 C C . ALA A 1 92 ? 18.092 -2.647 2.473 1.00 98.25 92 ALA A C 1
ATOM 732 O O . ALA A 1 92 ? 19.200 -3.186 2.483 1.00 98.25 92 ALA A O 1
ATOM 733 N N . LYS A 1 93 ? 17.136 -2.945 3.364 1.00 98.31 93 LYS A N 1
ATOM 734 C CA . LYS A 1 93 ? 17.297 -3.947 4.430 1.00 98.31 93 LYS A CA 1
ATOM 735 C C . LYS A 1 93 ? 17.620 -5.332 3.881 1.00 98.31 93 LYS A C 1
ATOM 737 O O . LYS A 1 93 ? 18.511 -5.993 4.404 1.00 98.31 93 LYS A O 1
ATOM 742 N N . GLU A 1 94 ? 16.922 -5.770 2.838 1.00 97.94 94 GLU A N 1
ATOM 743 C CA . GLU A 1 94 ? 17.156 -7.089 2.246 1.00 97.94 94 GLU A CA 1
ATOM 744 C C . GLU A 1 94 ? 18.442 -7.113 1.409 1.00 97.94 94 GLU A C 1
ATOM 746 O O . GLU A 1 94 ? 19.278 -8.001 1.579 1.00 97.94 94 GLU A O 1
ATOM 751 N N . TYR A 1 95 ? 18.635 -6.115 0.543 1.00 98.25 95 TYR A N 1
ATOM 752 C CA . TYR A 1 95 ? 19.746 -6.070 -0.407 1.00 98.25 95 TYR A CA 1
ATOM 753 C C . TYR A 1 95 ? 21.113 -5.904 0.259 1.00 98.25 95 TYR A C 1
ATOM 755 O O . TYR A 1 95 ? 22.079 -6.539 -0.156 1.00 98.25 95 TYR A O 1
ATOM 763 N N . PHE A 1 96 ? 21.209 -5.058 1.287 1.00 98.19 96 PHE A N 1
ATOM 764 C CA . PHE A 1 96 ? 22.445 -4.880 2.054 1.00 98.19 96 PHE A CA 1
ATOM 765 C C . PHE A 1 96 ? 22.517 -5.791 3.289 1.00 98.19 96 PHE A C 1
ATOM 767 O O . PHE A 1 96 ? 23.534 -5.794 3.982 1.00 98.19 96 PHE A O 1
ATOM 774 N N . GLY A 1 97 ? 21.449 -6.542 3.568 1.00 97.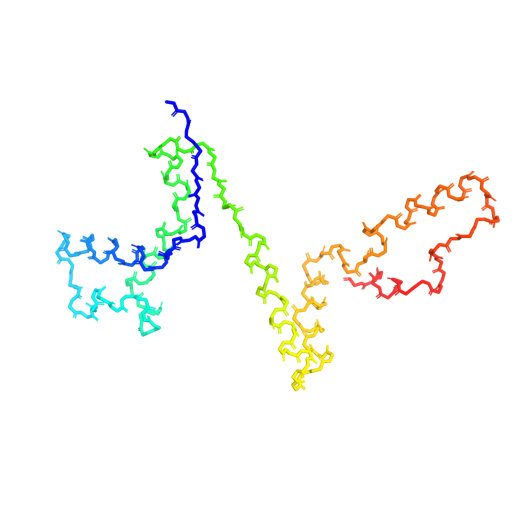25 97 GLY A N 1
ATOM 775 C CA . GLY A 1 97 ? 21.420 -7.604 4.567 1.00 97.25 97 GLY A CA 1
ATOM 776 C C . GLY A 1 97 ? 21.869 -8.948 3.993 1.00 97.25 97 GLY A C 1
ATOM 777 O O . GLY A 1 97 ? 22.611 -9.025 3.016 1.00 97.25 97 GLY A O 1
ATOM 778 N N . GLU A 1 98 ? 21.392 -10.036 4.596 1.00 97.38 98 GLU A N 1
ATOM 779 C CA . GLU A 1 98 ? 21.804 -11.398 4.227 1.00 97.38 98 GLU A CA 1
ATOM 780 C C . GLU A 1 98 ? 21.260 -11.864 2.864 1.00 97.38 98 GLU A C 1
ATOM 782 O O . GLU A 1 98 ? 21.816 -12.785 2.269 1.00 97.38 98 GLU A O 1
ATOM 787 N N . GLN A 1 99 ? 20.191 -11.241 2.349 1.00 98.06 99 GLN A N 1
ATOM 788 C CA . GLN A 1 99 ? 19.548 -11.670 1.099 1.00 98.06 99 GLN A CA 1
ATOM 789 C C . GLN A 1 99 ? 20.320 -11.226 -0.151 1.00 98.06 99 GLN A C 1
ATOM 791 O O . GLN A 1 99 ? 20.227 -11.874 -1.198 1.00 98.06 99 GLN A O 1
ATOM 796 N N . GLY A 1 100 ? 21.078 -10.128 -0.082 1.00 98.00 100 GLY A N 1
ATOM 797 C CA . GLY A 1 100 ? 21.821 -9.624 -1.235 1.00 98.00 100 GLY A CA 1
ATOM 798 C C . GLY A 1 100 ? 20.913 -9.386 -2.450 1.00 98.00 100 GLY A C 1
ATOM 799 O O . GLY A 1 100 ? 19.785 -8.899 -2.345 1.00 98.00 100 GLY A O 1
ATOM 800 N N . MET A 1 101 ? 21.367 -9.823 -3.628 1.00 98.38 101 MET A N 1
ATOM 801 C CA . MET A 1 101 ? 20.575 -9.759 -4.866 1.00 98.38 101 MET A CA 1
ATOM 802 C C . MET A 1 101 ? 19.209 -10.458 -4.772 1.00 98.38 101 MET A C 1
ATOM 804 O O . MET A 1 101 ? 18.295 -10.075 -5.505 1.00 98.38 101 MET A O 1
ATOM 808 N N . LEU A 1 102 ? 19.043 -11.465 -3.902 1.00 98.00 102 LEU A N 1
ATOM 809 C CA . LEU A 1 102 ? 17.778 -12.192 -3.788 1.00 98.00 102 LEU A CA 1
ATOM 810 C C . LEU A 1 102 ? 16.648 -11.293 -3.267 1.00 98.00 1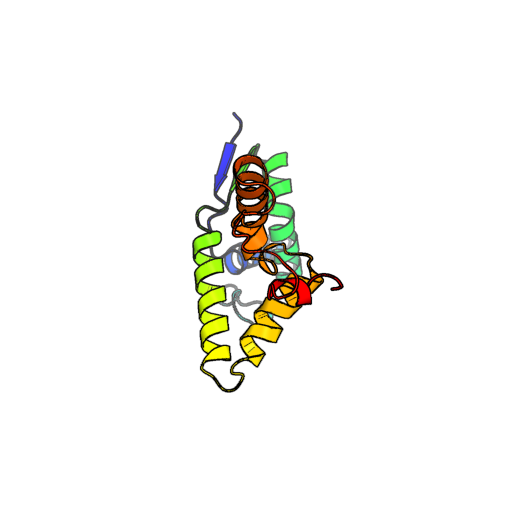02 LEU A C 1
ATOM 812 O O . LEU A 1 102 ? 15.527 -11.421 -3.755 1.00 98.00 102 LEU A O 1
ATOM 816 N N . GLY A 1 103 ? 16.954 -10.320 -2.399 1.00 97.75 103 GLY A N 1
ATOM 817 C CA . GLY A 1 103 ? 15.982 -9.328 -1.922 1.00 97.75 103 GLY A CA 1
ATOM 818 C C . GLY A 1 103 ? 15.368 -8.516 -3.065 1.00 97.75 103 GLY A C 1
ATOM 819 O O . GLY A 1 103 ? 14.151 -8.396 -3.189 1.00 97.75 103 GLY A O 1
ATOM 820 N N . TYR A 1 104 ? 16.197 -8.058 -4.010 1.00 97.94 104 TYR A N 1
ATOM 821 C CA . TYR A 1 104 ? 15.698 -7.397 -5.222 1.00 97.94 104 TYR A CA 1
ATOM 822 C C . TYR A 1 104 ? 14.888 -8.354 -6.116 1.00 97.94 104 TYR A C 1
ATOM 824 O O . TYR A 1 104 ? 13.807 -8.004 -6.600 1.00 97.94 104 TYR A O 1
ATOM 832 N N . VAL A 1 105 ? 15.391 -9.572 -6.340 1.00 97.69 105 VAL A N 1
ATOM 833 C CA . VAL A 1 105 ? 14.753 -10.544 -7.241 1.00 97.69 105 VAL A CA 1
ATOM 834 C C . VAL A 1 105 ? 13.369 -10.966 -6.732 1.00 97.69 105 VAL A C 1
ATOM 836 O O . VAL A 1 105 ? 12.419 -11.022 -7.517 1.00 97.69 105 VAL A O 1
ATOM 839 N N . GLU A 1 106 ? 13.223 -11.254 -5.438 1.00 97.38 106 GLU A N 1
ATOM 840 C CA . GLU A 1 106 ? 11.957 -11.681 -4.828 1.00 97.38 106 GLU A CA 1
ATOM 841 C C . GLU A 1 106 ? 11.030 -10.519 -4.498 1.00 97.38 106 GLU A C 1
ATOM 843 O O . GLU A 1 106 ? 9.827 -10.588 -4.773 1.00 97.38 106 GLU A O 1
ATOM 848 N N . GLY A 1 107 ? 11.588 -9.445 -3.941 1.00 96.50 107 GLY A N 1
ATOM 849 C CA . GLY A 1 107 ? 10.848 -8.272 -3.505 1.00 96.50 107 GLY A CA 1
ATOM 850 C C . GLY A 1 107 ? 10.281 -7.451 -4.659 1.00 96.50 107 GLY A C 1
ATOM 851 O O . GLY A 1 107 ? 9.171 -6.932 -4.515 1.00 96.50 107 GLY A O 1
ATOM 852 N N . VAL A 1 108 ? 11.000 -7.383 -5.790 1.00 97.31 108 VAL A N 1
ATOM 853 C CA . VAL A 1 108 ? 10.699 -6.494 -6.926 1.00 97.31 108 VAL A CA 1
ATOM 854 C C . VAL A 1 108 ? 10.546 -7.275 -8.232 1.00 97.31 108 VAL A C 1
ATOM 856 O O . VAL A 1 108 ? 9.432 -7.409 -8.737 1.00 97.31 108 VAL A O 1
ATOM 859 N N . GLN A 1 109 ? 11.631 -7.837 -8.774 1.00 96.75 109 GLN A N 1
ATOM 860 C CA . GLN A 1 109 ? 11.672 -8.287 -10.174 1.00 96.75 109 GLN A CA 1
ATOM 861 C C . GLN A 1 109 ? 10.634 -9.374 -10.494 1.00 96.75 109 GLN A C 1
ATOM 863 O O . GLN A 1 109 ? 9.878 -9.255 -11.459 1.00 96.75 109 GLN A O 1
ATOM 868 N N . ARG A 1 110 ? 10.548 -10.432 -9.675 1.00 96.88 110 ARG A N 1
ATOM 869 C CA . ARG A 1 110 ? 9.566 -11.514 -9.876 1.00 96.88 110 ARG A CA 1
ATOM 870 C C . ARG A 1 110 ? 8.127 -11.008 -9.768 1.00 96.88 110 ARG A C 1
ATOM 872 O O . ARG A 1 110 ? 7.254 -11.539 -10.451 1.00 96.88 110 ARG A O 1
ATOM 879 N N . LYS A 1 111 ? 7.867 -10.015 -8.910 1.00 96.81 111 LYS A N 1
ATOM 880 C CA . LYS A 1 111 ? 6.528 -9.436 -8.743 1.00 96.81 111 LYS A CA 1
ATOM 881 C C . LYS A 1 111 ? 6.154 -8.572 -9.940 1.00 96.81 111 LYS A C 1
ATOM 883 O O . LYS A 1 111 ? 5.065 -8.767 -10.467 1.00 96.81 111 LYS A O 1
ATOM 888 N N . GLU A 1 112 ? 7.055 -7.706 -10.408 1.00 96.19 112 GLU A N 1
ATOM 889 C CA . GLU A 1 112 ? 6.824 -6.887 -11.607 1.00 96.19 112 GLU A CA 1
ATOM 890 C C . GLU A 1 112 ? 6.500 -7.751 -12.825 1.00 96.19 112 GLU A C 1
ATOM 892 O O . GLU A 1 112 ? 5.492 -7.517 -13.486 1.00 96.19 112 GLU A O 1
ATOM 897 N N . ILE A 1 113 ? 7.292 -8.802 -13.059 1.00 95.06 113 ILE A N 1
ATOM 898 C CA . ILE A 1 113 ? 7.065 -9.762 -14.146 1.00 95.06 113 ILE A CA 1
ATOM 899 C C . ILE A 1 113 ? 5.670 -10.394 -14.038 1.00 95.06 113 ILE A C 1
ATOM 901 O O . ILE A 1 113 ? 4.884 -10.329 -14.977 1.00 95.06 113 ILE A O 1
ATOM 905 N N . ARG A 1 114 ? 5.330 -10.983 -12.884 1.00 95.56 114 ARG A N 1
ATOM 906 C CA . ARG A 1 114 ? 4.061 -11.717 -12.701 1.00 95.56 114 ARG A CA 1
ATOM 907 C C . ARG A 1 114 ? 2.827 -10.823 -12.758 1.00 95.56 114 ARG A C 1
ATOM 909 O O . ARG A 1 114 ? 1.745 -11.307 -13.069 1.00 95.56 114 ARG A O 1
ATOM 916 N N . GLN A 1 115 ? 2.979 -9.549 -12.414 1.00 95.62 115 GLN A N 1
ATOM 917 C CA . GLN A 1 115 ? 1.903 -8.561 -12.461 1.00 95.62 115 GLN A CA 1
ATOM 918 C C . GLN A 1 115 ? 1.840 -7.822 -13.807 1.00 95.62 115 GLN A C 1
ATOM 920 O O . GLN A 1 115 ? 0.952 -6.994 -13.991 1.00 95.62 115 GLN A O 1
ATOM 925 N N . GLY A 1 116 ? 2.756 -8.103 -14.743 1.00 92.94 116 GLY A N 1
ATOM 926 C CA . GLY A 1 116 ? 2.810 -7.427 -16.040 1.00 92.94 116 GLY A CA 1
ATOM 927 C C . GLY A 1 116 ? 3.173 -5.943 -15.936 1.00 92.94 116 GLY A C 1
ATOM 928 O O . GLY A 1 116 ? 2.724 -5.138 -16.752 1.00 92.94 116 GLY A O 1
ATOM 929 N N . ILE A 1 117 ? 3.955 -5.553 -14.925 1.00 93.56 117 ILE A N 1
ATOM 930 C CA . ILE A 1 117 ? 4.383 -4.164 -14.741 1.00 93.56 117 ILE A CA 1
ATOM 931 C C . ILE A 1 117 ? 5.438 -3.831 -15.794 1.00 93.56 117 ILE A C 1
ATOM 933 O O . ILE A 1 117 ? 6.535 -4.390 -15.811 1.00 93.56 117 ILE A O 1
ATOM 937 N N . ALA A 1 118 ? 5.118 -2.868 -16.657 1.00 90.69 118 ALA A N 1
ATOM 938 C CA . ALA A 1 118 ? 5.951 -2.513 -17.800 1.00 90.69 118 ALA A CA 1
ATOM 939 C C . ALA A 1 118 ? 7.351 -1.986 -17.417 1.00 90.69 118 ALA A C 1
ATOM 941 O O . ALA A 1 118 ? 8.281 -2.092 -18.216 1.00 90.69 118 ALA A O 1
ATOM 942 N N . CYS A 1 119 ? 7.539 -1.495 -16.182 1.00 93.31 119 CYS A N 1
ATOM 943 C CA . CYS A 1 119 ? 8.836 -1.050 -15.655 1.00 93.31 119 CYS A CA 1
ATOM 944 C C . CYS A 1 119 ? 9.937 -2.118 -15.718 1.00 93.31 119 CYS A C 1
ATOM 946 O O . CYS A 1 119 ? 11.107 -1.749 -15.810 1.00 93.31 119 CYS A O 1
ATOM 948 N N . VAL A 1 120 ? 9.600 -3.414 -15.776 1.00 92.62 120 VAL A N 1
ATOM 949 C CA . VAL A 1 120 ? 10.606 -4.467 -15.993 1.00 92.62 120 VAL A CA 1
ATOM 950 C C . VAL A 1 120 ? 11.391 -4.235 -17.296 1.00 92.62 120 VAL A C 1
ATOM 952 O O . VAL A 1 120 ? 12.609 -4.423 -17.345 1.00 92.62 120 VAL A O 1
ATOM 955 N N . LYS A 1 121 ? 10.723 -3.706 -18.334 1.00 90.81 121 LYS A N 1
ATOM 956 C CA . LYS A 1 121 ? 11.322 -3.216 -19.585 1.00 90.81 121 LYS A CA 1
ATOM 957 C C . LYS A 1 121 ? 11.572 -1.705 -19.496 1.00 90.81 121 LYS A C 1
ATOM 959 O O . LYS A 1 121 ? 11.093 -0.931 -20.319 1.00 90.81 121 LYS A O 1
ATOM 964 N N . HIS A 1 122 ? 12.346 -1.279 -18.497 1.00 91.75 122 HIS A N 1
ATOM 965 C CA . HIS A 1 122 ? 12.572 0.138 -18.182 1.00 91.75 122 HIS A CA 1
ATOM 966 C C . HIS A 1 122 ? 13.107 0.984 -19.353 1.00 91.75 122 HIS A C 1
ATOM 968 O O . HIS A 1 122 ? 12.815 2.172 -19.400 1.00 91.75 122 HIS A O 1
ATOM 974 N N . GLN A 1 123 ? 13.843 0.397 -20.306 1.00 88.38 123 GLN A N 1
ATOM 975 C CA . GLN A 1 123 ? 14.293 1.097 -21.521 1.00 88.38 123 GLN A CA 1
ATOM 976 C C . GLN A 1 123 ? 13.120 1.440 -22.454 1.00 88.38 123 GLN A C 1
ATOM 978 O O . GLN A 1 123 ? 12.973 2.581 -22.884 1.00 88.38 123 GLN A O 1
ATOM 983 N N . ASN A 1 124 ? 12.230 0.475 -22.704 1.00 87.69 124 ASN A N 1
ATOM 984 C CA . ASN A 1 124 ? 11.011 0.709 -23.479 1.00 87.69 124 ASN A CA 1
ATOM 985 C C . ASN A 1 124 ? 10.117 1.739 -22.770 1.00 87.69 124 ASN A C 1
ATOM 987 O O . ASN A 1 124 ? 9.668 2.698 -23.394 1.00 87.69 124 ASN A O 1
ATOM 991 N N . MET A 1 125 ? 9.954 1.610 -21.449 1.00 89.56 125 MET A N 1
ATOM 992 C CA . MET A 1 125 ? 9.183 2.565 -20.644 1.00 89.56 125 MET A CA 1
ATOM 993 C C . MET A 1 125 ? 9.768 3.980 -20.624 1.00 89.56 125 MET A C 1
ATOM 995 O O . MET A 1 125 ? 9.011 4.939 -20.488 1.00 89.56 125 MET A O 1
ATOM 999 N N . SER A 1 126 ? 11.088 4.139 -20.770 1.00 91.88 126 SER A N 1
ATOM 1000 C CA . SER A 1 126 ? 11.735 5.449 -20.919 1.00 91.88 126 SER A CA 1
ATOM 1001 C C . SER A 1 126 ? 11.735 5.967 -22.365 1.00 91.88 126 SER A C 1
ATOM 1003 O O . SER A 1 126 ? 12.266 7.046 -22.627 1.00 91.88 126 SER A O 1
ATOM 1005 N N . GLY A 1 127 ? 11.102 5.239 -23.292 1.00 91.31 127 GLY A N 1
ATOM 1006 C CA . GLY A 1 127 ? 10.890 5.657 -24.674 1.00 91.31 127 GLY A CA 1
ATOM 1007 C C . GLY A 1 127 ? 12.001 5.262 -25.645 1.00 91.31 127 GLY A C 1
ATOM 1008 O O . GLY A 1 127 ? 12.113 5.898 -26.694 1.00 91.31 127 GLY A O 1
ATOM 1009 N N . SER A 1 128 ? 12.811 4.236 -25.342 1.00 90.50 128 SER A N 1
ATOM 1010 C CA . SER A 1 128 ? 13.883 3.780 -26.245 1.00 90.50 128 SER A CA 1
ATOM 1011 C C . SER A 1 128 ? 13.381 3.480 -27.653 1.00 90.50 128 SER A C 1
ATOM 1013 O O . SER A 1 128 ? 14.015 3.881 -28.624 1.00 90.50 128 SER A O 1
ATOM 1015 N N . ASP A 1 129 ? 12.221 2.834 -27.757 1.00 89.25 129 ASP A N 1
ATOM 1016 C CA . ASP A 1 129 ? 11.688 2.349 -29.031 1.00 89.25 129 ASP A CA 1
ATOM 1017 C C . ASP A 1 129 ? 11.212 3.518 -29.897 1.00 89.25 129 ASP A C 1
ATOM 1019 O O . ASP A 1 129 ? 11.562 3.596 -31.069 1.00 89.25 129 ASP A O 1
ATOM 1023 N N . MET A 1 130 ? 10.549 4.513 -29.291 1.00 91.88 130 MET A N 1
ATOM 1024 C CA . MET A 1 130 ? 10.205 5.765 -29.978 1.00 91.88 130 MET A CA 1
ATOM 1025 C C . MET A 1 130 ? 11.455 6.502 -30.475 1.00 91.88 130 MET A C 1
ATOM 1027 O O . MET A 1 130 ? 11.458 7.082 -31.561 1.00 91.88 130 MET A O 1
ATOM 1031 N N . GLY A 1 131 ? 12.526 6.493 -29.676 1.00 92.00 131 GLY A N 1
ATOM 1032 C CA . GLY A 1 131 ? 13.805 7.076 -30.068 1.00 92.00 131 GLY A CA 1
ATOM 1033 C C . GLY A 1 131 ? 14.447 6.339 -31.243 1.00 92.00 131 GLY A C 1
ATOM 1034 O O . GLY A 1 131 ? 15.007 6.977 -32.133 1.00 92.00 131 GLY A O 1
ATOM 1035 N N . ASP A 1 132 ? 14.363 5.013 -31.265 1.00 91.94 132 ASP A N 1
ATOM 1036 C CA . ASP A 1 132 ? 14.912 4.192 -32.339 1.00 91.94 132 ASP A CA 1
ATOM 1037 C C . ASP A 1 132 ? 14.107 4.311 -33.637 1.00 91.94 132 ASP A C 1
ATOM 1039 O O . ASP A 1 132 ? 14.721 4.501 -34.688 1.00 91.94 132 ASP A O 1
ATOM 1043 N N . ASP A 1 133 ? 12.774 4.333 -33.565 1.00 92.69 133 ASP A N 1
ATOM 1044 C CA . ASP A 1 133 ? 11.897 4.585 -34.716 1.00 92.69 133 ASP A CA 1
ATOM 1045 C C . ASP A 1 133 ? 12.193 5.951 -35.351 1.00 92.69 133 ASP A C 1
ATOM 1047 O O . ASP A 1 133 ? 12.301 6.080 -36.572 1.00 92.69 133 ASP A O 1
ATOM 1051 N N . HIS A 1 134 ? 12.393 6.986 -34.527 1.00 93.69 134 HIS A N 1
ATOM 1052 C CA . HIS A 1 134 ? 12.743 8.318 -35.015 1.00 93.69 134 HIS A CA 1
ATOM 1053 C C . HIS A 1 134 ? 14.103 8.344 -35.730 1.00 93.69 134 HIS A C 1
ATOM 1055 O O . HIS A 1 134 ? 14.246 8.974 -36.782 1.00 93.69 134 HIS A O 1
ATOM 1061 N N . LYS A 1 135 ? 15.112 7.654 -35.184 1.00 92.69 135 LYS A N 1
ATOM 1062 C CA . LYS A 1 135 ? 16.433 7.557 -35.822 1.00 92.69 135 LYS A CA 1
ATOM 1063 C C . LYS A 1 135 ? 16.364 6.786 -37.133 1.00 92.69 135 LYS A C 1
ATOM 1065 O O . LYS A 1 135 ? 17.010 7.196 -38.090 1.00 92.69 135 LYS A O 1
ATOM 1070 N N . GLU A 1 136 ? 15.611 5.692 -37.176 1.00 92.88 136 GLU A N 1
ATOM 1071 C CA . GLU A 1 136 ? 15.427 4.886 -38.383 1.00 92.88 136 GLU A CA 1
ATOM 1072 C C . GLU A 1 136 ? 14.708 5.680 -39.473 1.00 92.88 136 GLU A C 1
ATOM 1074 O O . GLU A 1 136 ? 15.162 5.698 -40.615 1.00 92.88 136 GLU A O 1
ATOM 1079 N N . TYR A 1 137 ? 13.678 6.445 -39.110 1.00 93.06 137 TYR A N 1
ATOM 1080 C CA . TYR A 1 137 ? 13.018 7.367 -40.031 1.00 93.06 137 TYR A CA 1
ATOM 1081 C C . TYR A 1 137 ? 13.992 8.385 -40.654 1.00 93.06 137 TYR A C 1
ATOM 1083 O O . TYR A 1 137 ? 13.906 8.665 -41.849 1.00 93.06 137 TYR A O 1
ATOM 1091 N N . PHE A 1 138 ? 14.923 8.942 -39.869 1.00 92.38 138 PHE A N 1
ATOM 1092 C CA . PHE A 1 138 ? 15.842 9.984 -40.344 1.00 92.38 138 PHE A CA 1
ATOM 1093 C C . PHE A 1 138 ? 17.088 9.441 -41.064 1.00 92.38 138 PHE A C 1
ATOM 1095 O O . PHE A 1 138 ? 17.520 10.005 -42.068 1.00 92.38 138 PHE A O 1
ATOM 1102 N N . ALA A 1 139 ? 17.699 8.378 -40.538 1.00 93.56 139 ALA A N 1
ATOM 1103 C CA . ALA A 1 139 ? 19.007 7.876 -40.965 1.00 93.56 139 ALA A CA 1
ATOM 1104 C C . ALA A 1 139 ? 18.948 6.520 -41.693 1.00 93.56 139 ALA A C 1
ATOM 1106 O O . ALA A 1 139 ? 19.985 6.044 -42.166 1.00 93.56 139 ALA A O 1
ATOM 1107 N N . GLY A 1 140 ? 17.768 5.898 -41.790 1.00 91.31 140 GLY A N 1
ATOM 1108 C CA . GLY A 1 140 ? 17.578 4.592 -42.418 1.00 91.31 140 GLY A CA 1
ATOM 1109 C C . GLY A 1 140 ? 18.487 3.528 -41.805 1.00 91.31 140 GLY A C 1
ATOM 1110 O O . GLY A 1 140 ? 18.621 3.422 -40.587 1.00 91.31 140 GLY A O 1
ATOM 1111 N N . GLU A 1 141 ? 19.178 2.774 -42.658 1.00 87.56 141 GLU A N 1
ATOM 1112 C CA . GLU A 1 141 ? 20.095 1.701 -42.248 1.00 87.56 141 GLU A CA 1
ATOM 1113 C C . GLU A 1 141 ? 21.286 2.184 -41.399 1.00 87.56 141 GLU A C 1
ATOM 1115 O O . GLU A 1 141 ? 21.871 1.396 -40.659 1.00 87.56 141 GLU A O 1
ATOM 1120 N N . ASN A 1 142 ? 21.627 3.478 -41.449 1.00 89.38 142 ASN A N 1
ATOM 1121 C CA . ASN A 1 142 ? 22.716 4.059 -40.655 1.00 89.38 142 ASN A CA 1
ATOM 1122 C C . ASN A 1 142 ? 22.284 4.456 -39.230 1.00 89.38 142 ASN A C 1
ATOM 1124 O O . ASN A 1 142 ? 23.075 5.034 -38.479 1.00 89.38 142 ASN A O 1
ATOM 1128 N N . ALA A 1 143 ? 21.031 4.196 -38.847 1.00 89.62 143 ALA A N 1
ATOM 1129 C CA . ALA A 1 143 ? 20.505 4.554 -37.538 1.00 89.62 143 ALA A CA 1
ATOM 1130 C C . ALA A 1 143 ? 21.197 3.786 -36.395 1.00 89.62 143 ALA A C 1
ATOM 1132 O O . ALA A 1 143 ? 21.148 2.558 -36.306 1.00 89.62 143 ALA A O 1
ATOM 1133 N N . LEU A 1 144 ? 21.785 4.529 -35.453 1.00 88.31 144 LEU A N 1
ATOM 1134 C CA . LEU A 1 144 ? 22.378 3.983 -34.228 1.00 88.31 144 LEU A CA 1
ATOM 1135 C C . LEU A 1 144 ? 21.299 3.722 -33.164 1.00 88.31 144 LEU A C 1
ATOM 1137 O O . LEU A 1 144 ? 20.980 4.587 -32.337 1.00 88.31 144 LEU A O 1
ATOM 1141 N N . LYS A 1 145 ? 20.727 2.518 -33.205 1.00 87.19 145 LYS A N 1
ATOM 1142 C CA . LYS A 1 145 ? 19.634 2.078 -32.327 1.00 87.19 145 LYS A CA 1
ATOM 1143 C C . LYS A 1 145 ? 20.119 1.600 -30.952 1.00 87.19 145 LYS A C 1
ATOM 1145 O O . LYS A 1 145 ? 21.207 1.043 -30.829 1.00 87.19 145 LYS A O 1
ATOM 1150 N N . ALA A 1 146 ? 19.312 1.839 -29.919 1.00 84.06 146 ALA A N 1
ATOM 1151 C CA . ALA A 1 146 ? 19.501 1.280 -28.578 1.00 84.06 146 ALA A CA 1
ATOM 1152 C C . ALA A 1 146 ? 19.019 -0.186 -28.503 1.00 84.06 146 ALA A C 1
ATOM 1154 O O . ALA A 1 146 ? 19.539 -0.989 -27.724 1.00 84.06 146 ALA A O 1
ATOM 1155 N N . GLY A 1 147 ? 18.029 -0.543 -29.321 1.00 81.94 147 GLY A N 1
ATOM 1156 C CA . GLY A 1 147 ? 17.543 -1.896 -29.567 1.00 81.94 147 GLY A CA 1
ATOM 1157 C C . GLY A 1 147 ? 18.509 -2.767 -30.379 1.00 81.94 147 GLY A C 1
ATOM 1158 O O . GLY A 1 147 ? 19.610 -2.367 -30.749 1.00 81.94 147 GLY A O 1
ATOM 1159 N N . GLY A 1 148 ? 18.085 -3.999 -30.670 1.00 82.31 148 GLY A N 1
ATOM 1160 C CA . GLY A 1 148 ? 18.823 -4.944 -31.516 1.00 82.31 148 GLY A CA 1
ATOM 1161 C C . GLY A 1 148 ? 19.102 -6.287 -30.842 1.00 82.31 148 GLY A C 1
ATOM 1162 O O . GLY A 1 148 ? 18.728 -6.527 -29.695 1.00 82.31 148 GLY A O 1
ATOM 1163 N N . ALA A 1 149 ? 19.783 -7.186 -31.558 1.00 79.69 149 ALA A N 1
ATOM 1164 C CA . ALA A 1 149 ? 19.967 -8.579 -31.132 1.00 79.69 149 ALA A CA 1
ATOM 1165 C C . ALA A 1 149 ? 20.673 -8.732 -29.769 1.00 79.69 149 ALA A C 1
ATOM 1167 O O . ALA A 1 149 ? 20.412 -9.686 -29.041 1.00 79.69 149 ALA A O 1
ATOM 1168 N N . LYS A 1 150 ? 21.542 -7.779 -29.403 1.00 78.31 150 LYS A N 1
ATOM 1169 C CA . LYS A 1 150 ? 22.288 -7.775 -28.132 1.00 78.31 150 LYS A CA 1
ATOM 1170 C C . LYS A 1 150 ? 21.634 -6.938 -27.026 1.00 78.31 150 LYS A C 1
ATOM 1172 O O . LYS A 1 150 ? 22.251 -6.747 -25.982 1.00 78.31 150 LYS A O 1
ATOM 1177 N N . ASN A 1 151 ? 20.427 -6.412 -27.242 1.00 81.62 151 ASN A N 1
ATOM 1178 C CA . ASN A 1 151 ? 19.744 -5.612 -26.232 1.00 81.62 151 ASN A CA 1
ATOM 1179 C C . ASN A 1 151 ? 19.397 -6.487 -25.012 1.00 81.62 151 ASN A C 1
ATOM 1181 O O . ASN A 1 151 ? 18.830 -7.574 -25.140 1.00 81.62 151 ASN A O 1
ATOM 1185 N N . THR A 1 152 ? 19.750 -6.012 -23.819 1.00 78.50 152 THR A N 1
ATOM 1186 C CA . THR A 1 152 ? 19.560 -6.744 -22.561 1.00 78.50 152 THR A CA 1
ATOM 1187 C C . THR A 1 152 ? 18.088 -6.944 -22.214 1.00 78.50 152 THR A C 1
ATOM 1189 O O . THR A 1 152 ? 17.762 -7.894 -21.509 1.00 78.50 152 THR A O 1
ATOM 1192 N N . SER A 1 153 ? 17.175 -6.121 -22.730 1.00 82.50 153 SER A N 1
ATOM 1193 C CA . SER A 1 153 ? 15.733 -6.293 -22.557 1.00 82.50 153 SER A CA 1
ATOM 1194 C C . SER A 1 153 ? 15.171 -7.507 -23.305 1.00 82.50 153 SER A C 1
ATOM 1196 O O . SER A 1 153 ? 14.084 -7.964 -22.954 1.00 82.50 153 SER A O 1
ATOM 1198 N N . ASN A 1 154 ? 15.909 -8.099 -24.255 1.00 85.62 154 ASN A N 1
ATOM 1199 C CA . ASN A 1 154 ? 15.457 -9.291 -24.985 1.00 85.62 154 ASN A CA 1
ATOM 1200 C C . ASN A 1 154 ? 15.200 -10.499 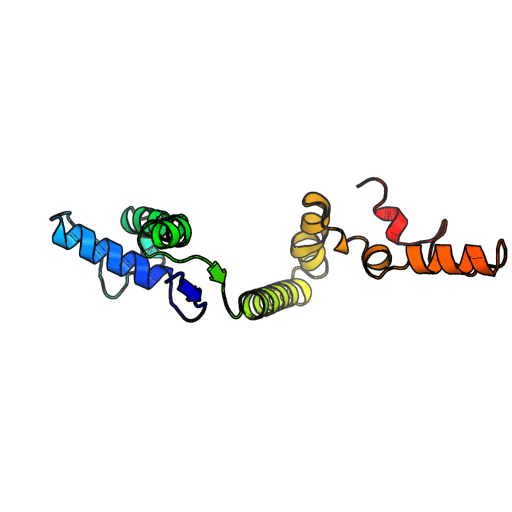-24.069 1.00 85.62 154 ASN A C 1
ATOM 1202 O O . ASN A 1 154 ? 14.386 -11.360 -24.402 1.00 85.62 154 ASN A O 1
ATOM 1206 N N . GLN A 1 155 ? 15.835 -10.541 -22.893 1.00 84.06 155 GLN A N 1
ATOM 1207 C CA . GLN A 1 155 ? 15.592 -11.580 -21.888 1.00 84.06 155 GLN A CA 1
ATOM 1208 C C . GLN A 1 155 ? 14.151 -11.575 -21.344 1.00 84.06 155 GLN A C 1
ATOM 1210 O O . GLN A 1 155 ? 13.719 -12.576 -20.789 1.00 84.06 155 GLN A O 1
ATOM 1215 N N . PHE A 1 156 ? 13.394 -10.488 -21.540 1.00 86.25 156 PHE A N 1
ATOM 1216 C CA . PHE A 1 156 ? 12.008 -10.327 -21.083 1.00 86.25 156 PHE A CA 1
ATOM 1217 C C . PHE A 1 156 ? 10.966 -10.517 -22.202 1.00 86.25 156 PHE A C 1
ATOM 1219 O O . PHE A 1 156 ? 9.817 -10.112 -22.045 1.00 86.25 156 PHE A O 1
ATOM 1226 N N . ASN A 1 157 ? 11.341 -11.043 -23.373 1.00 81.19 157 ASN A N 1
ATOM 1227 C CA . ASN A 1 157 ? 10.410 -11.158 -24.507 1.00 81.19 157 ASN A CA 1
ATOM 1228 C C . ASN A 1 157 ? 9.474 -12.373 -24.433 1.00 81.19 157 ASN A C 1
ATOM 1230 O O . ASN A 1 157 ? 8.420 -12.342 -25.057 1.00 81.19 157 ASN A O 1
ATOM 1234 N N . ASN A 1 158 ? 9.839 -13.402 -23.662 1.00 75.19 158 ASN A N 1
ATOM 1235 C CA . ASN A 1 158 ? 9.085 -14.657 -23.529 1.00 75.19 158 ASN A CA 1
ATOM 1236 C C . ASN A 1 158 ? 8.666 -14.938 -22.075 1.00 75.19 158 ASN A C 1
ATOM 1238 O O . ASN A 1 158 ? 8.499 -16.098 -21.694 1.00 75.19 158 ASN A O 1
ATOM 1242 N N . ILE A 1 159 ? 8.585 -13.886 -21.259 1.00 71.56 159 ILE A N 1
ATOM 1243 C CA . ILE A 1 159 ? 8.150 -13.931 -19.860 1.00 71.56 159 ILE A CA 1
ATOM 1244 C C . ILE A 1 159 ? 6.853 -13.140 -19.755 1.00 71.56 159 ILE A C 1
ATOM 1246 O O . ILE A 1 159 ? 5.938 -13.630 -19.062 1.00 71.56 159 ILE A O 1
#

Secondary structure (DSSP, 8-state):
--EEEE--TTS-HHHHHHHHHHHHHHHTT---TT--GGGTTSGGGTTSHHHHHHHHHHHHHHHHHHHHS-EEEEE-SSHHHHHHHHHHHHHHHHHTTTTTHHHHIIIIIHHHHHHT-GGGGHHHHTTHHHHHHHHHHHHGGG---S-STT-GGGGGS--

pLDDT: mean 94.82, std 5.49, range [71.56, 98.62]

Sequence (159 aa):
AKLVYNNSPSFNWTLNFRQQTFDTWAAEGKDVSAYDRSKLMSVEYDDSELSAAADARVKTFQADTAREANVFHHLITLPTYHTTALSVDNLAKEYFGEQGMLGYVEGVQRKEIRQGIACVKHQNMSGSDMGDDHKEYFAGENALKAGGAKNTSNQFNNI

Foldseek 3Di:
DAAADAPEPPDPLQLVLLLVLLVVCVVVVHDPVVDDNVCSVDPVCCPPPSSVNSVVCVVCVVVCCVVPVNHPHYDHDPPVVVVVVVLVVQLCCCCVDPNNVVSCVVSPQVVCLVVVPCCNVVCVVVPQVVVQVVQCVVPPPPRPGCDDPPNPCVVSPVD